Protein AF-A0A7K1JKG8-F1 (afdb_monomer)

Solvent-accessible surface area (backbone atoms only — not comparable to full-atom values): 9082 Å² total; per-residue (Å²): 140,89,84,84,89,81,90,85,88,83,84,88,86,89,83,88,84,87,82,88,85,89,82,92,80,92,77,91,78,80,95,70,93,70,78,79,80,73,82,77,74,74,73,79,73,76,78,67,80,67,81,74,88,79,91,55,45,31,33,43,35,40,41,43,79,96,52,75,26,40,40,45,80,43,61,46,4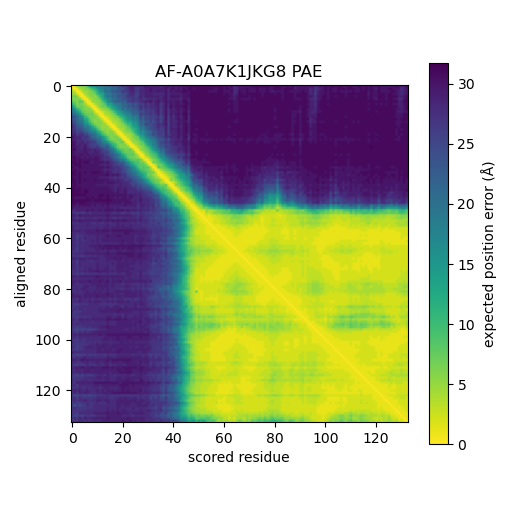9,35,71,90,78,59,41,57,29,79,82,54,65,70,78,77,64,83,81,58,88,46,20,20,39,36,34,20,49,39,86,68,34,73,85,65,60,52,85,39,84,57,24,77,82,76,87,44,58,78,47,76,50,62,80,43,106

Mean predicted aligned error: 16.42 Å

Sequence (133 aa):
MRQRIGLAAAGAVVTVLAAGCTTHHSATPGSASAAPPSPSTSAAVAAGPCTLPHFGNLLEWLHEPGKPDRAVRVSDVDAAKCEPTLNNWTANLAQGPGVCYMIGWDSENVGYPVKAVPAPKLTKAMDTIGDGC

Radius of gyration: 28.0 Å; Cα contacts (8 Å, |Δi|>4): 168; chains: 1; bounding box: 47×62×77 Å

Foldseek 3Di:
DDDDDDDDDDDDDDDDDDDDDDDDDDDDDDDDPDDPPDPPPPPPDDPPFQPDDWPAWKKKWKDDPPAAIAIDIGTLAPRVVSHGCVVCVPVDDDADALIKIFMDGCVQQDPQDRPDTNGDDGPDGPDMDHPND

Secondary structure (DSSP, 8-state):
---------------------------------PPPPP------PPPPPP-PPP--EEEEEEE-TTS--EEEEEESEETTTTEEGGGTTTTTPPP-TT-EEEEEEGGGSTT--TT-SSPPPPSS-SEEESS--

Structure (mmCIF, N/CA/C/O backbone):
data_AF-A0A7K1JKG8-F1
#
_entry.id   AF-A0A7K1JKG8-F1
#
loop_
_atom_site.group_PDB
_atom_site.id
_atom_site.type_symbol
_atom_site.label_atom_id
_atom_site.label_alt_id
_atom_site.label_comp_id
_atom_site.label_asym_id
_atom_site.label_entity_id
_atom_site.label_seq_id
_atom_site.pdbx_PDB_ins_code
_atom_site.Cartn_x
_atom_site.Cartn_y
_atom_site.Cartn_z
_atom_site.occupancy
_atom_site.B_iso_or_equiv
_atom_site.auth_seq_id
_atom_site.auth_comp_id
_atom_site.auth_asym_id
_atom_site.auth_atom_id
_atom_site.pdbx_PDB_model_num
ATOM 1 N N . MET A 1 1 ? -15.279 30.963 26.679 1.00 44.28 1 MET A N 1
ATOM 2 C CA . MET A 1 1 ? -14.570 32.071 26.001 1.00 44.28 1 MET A CA 1
ATOM 3 C C . MET A 1 1 ? -14.409 31.692 24.536 1.00 44.28 1 MET A C 1
ATOM 5 O O . MET A 1 1 ? -13.878 30.628 24.261 1.00 44.28 1 MET A O 1
ATOM 9 N N . ARG A 1 2 ? -14.978 32.483 23.617 1.00 44.81 2 ARG A N 1
ATOM 10 C CA . ARG A 1 2 ? -14.901 32.302 22.155 1.00 44.81 2 ARG A CA 1
ATOM 11 C C . ARG A 1 2 ? -13.793 33.209 21.612 1.00 44.81 2 ARG A C 1
ATOM 13 O O . ARG A 1 2 ? -13.839 34.407 21.875 1.00 44.81 2 ARG A O 1
ATOM 20 N N . GLN A 1 3 ? -12.861 32.673 20.829 1.00 49.59 3 GLN A N 1
ATOM 21 C CA . GLN A 1 3 ? -11.828 33.448 20.126 1.00 49.59 3 GLN A CA 1
ATOM 22 C C . GLN A 1 3 ? -11.598 32.761 18.768 1.00 49.59 3 GLN A C 1
ATOM 24 O O . GLN A 1 3 ? -11.180 31.614 18.733 1.00 49.59 3 GLN A O 1
ATOM 29 N N . ARG A 1 4 ? -12.304 33.206 17.721 1.00 54.31 4 ARG A N 1
ATOM 30 C CA . ARG A 1 4 ? -11.992 34.251 16.718 1.00 54.31 4 ARG A CA 1
ATOM 31 C C . ARG A 1 4 ? -11.219 33.697 15.510 1.00 54.31 4 ARG A C 1
ATOM 33 O O . ARG A 1 4 ? -10.058 33.332 15.598 1.00 54.31 4 ARG A O 1
ATOM 40 N N . ILE A 1 5 ? -11.958 33.681 14.401 1.00 51.28 5 ILE A N 1
ATOM 41 C CA . ILE A 1 5 ? -11.593 33.441 13.001 1.00 51.28 5 ILE A CA 1
ATOM 42 C C . ILE A 1 5 ? -10.680 34.569 12.495 1.00 51.28 5 ILE A C 1
ATOM 44 O O . ILE A 1 5 ? -10.856 35.715 12.909 1.00 51.28 5 ILE A O 1
ATOM 48 N N . GLY A 1 6 ? -9.804 34.271 11.532 1.00 40.62 6 GLY A N 1
ATOM 49 C CA . GLY A 1 6 ? -9.197 35.296 10.680 1.00 40.62 6 GLY A CA 1
ATOM 50 C C . GLY A 1 6 ? -8.234 34.738 9.633 1.00 40.62 6 GLY A C 1
ATOM 51 O O . GLY A 1 6 ? -7.047 34.622 9.904 1.00 40.62 6 GLY A O 1
ATOM 52 N N . LEU A 1 7 ? -8.761 34.414 8.446 1.00 48.06 7 LEU A N 1
ATOM 53 C CA . LEU A 1 7 ? -8.005 34.229 7.201 1.00 48.06 7 LEU A CA 1
ATOM 54 C C . LEU A 1 7 ? -7.217 35.501 6.844 1.00 48.06 7 LEU A C 1
ATOM 56 O O . LEU A 1 7 ? -7.759 36.600 6.956 1.00 48.06 7 LEU A O 1
ATOM 60 N N . ALA A 1 8 ? -6.038 35.338 6.244 1.00 47.06 8 ALA A N 1
ATOM 61 C CA . ALA A 1 8 ? -5.521 36.291 5.265 1.00 47.06 8 ALA A CA 1
ATOM 62 C C . ALA A 1 8 ? -4.652 35.558 4.232 1.00 47.06 8 ALA A C 1
ATOM 64 O O . ALA A 1 8 ? -3.573 35.062 4.542 1.00 47.06 8 ALA A O 1
ATOM 65 N N . ALA A 1 9 ? -5.167 35.481 3.006 1.00 45.34 9 ALA A N 1
ATOM 66 C CA . ALA A 1 9 ? -4.437 35.111 1.805 1.00 45.34 9 ALA A CA 1
ATOM 67 C C . ALA A 1 9 ? -3.943 36.390 1.108 1.00 45.34 9 ALA A C 1
ATOM 69 O O . ALA A 1 9 ? -4.684 37.367 1.015 1.00 45.34 9 ALA A O 1
ATOM 70 N N . ALA A 1 10 ? -2.723 36.360 0.583 1.00 47.12 10 ALA A N 1
ATOM 71 C CA . ALA A 1 10 ? -2.186 37.288 -0.413 1.00 47.12 10 ALA A CA 1
ATOM 72 C C . ALA A 1 10 ? -1.109 36.490 -1.174 1.00 47.12 10 ALA A C 1
ATOM 74 O O . ALA A 1 10 ? -0.326 35.792 -0.543 1.00 47.12 10 ALA A O 1
ATOM 75 N N . GLY A 1 11 ? -1.047 36.418 -2.500 1.00 35.91 11 GLY A N 1
ATOM 76 C CA . GLY A 1 11 ? -1.365 37.427 -3.505 1.00 35.91 11 GLY A CA 1
ATOM 77 C C . GLY A 1 11 ? -0.066 37.703 -4.275 1.00 35.91 11 GLY A C 1
ATOM 78 O O . GLY A 1 11 ? 0.866 38.259 -3.711 1.00 35.91 11 GLY A O 1
ATOM 79 N N . ALA A 1 12 ? -0.001 37.211 -5.514 1.00 45.78 12 ALA A N 1
ATOM 80 C CA . ALA A 1 12 ? 1.163 37.071 -6.400 1.00 45.78 12 ALA A CA 1
ATOM 81 C C . ALA A 1 12 ? 1.857 38.375 -6.832 1.00 45.78 12 ALA A C 1
ATOM 83 O O . ALA A 1 12 ? 1.180 39.391 -6.873 1.00 45.78 12 ALA A O 1
ATOM 84 N N . VAL A 1 13 ? 3.109 38.296 -7.331 1.00 50.53 13 VAL A N 1
ATOM 85 C CA . VAL A 1 13 ? 3.599 39.060 -8.510 1.00 50.53 13 VAL A CA 1
ATOM 86 C C . VAL A 1 13 ? 4.771 38.319 -9.189 1.00 50.53 13 VAL A C 1
ATOM 88 O O . VAL A 1 13 ? 5.771 38.008 -8.549 1.00 50.53 13 VAL A O 1
ATOM 91 N N . VAL A 1 14 ? 4.648 38.073 -10.498 1.00 45.00 14 VAL A N 1
ATOM 92 C CA . VAL A 1 14 ? 5.721 37.659 -11.423 1.00 45.00 14 VAL A CA 1
ATOM 93 C C . VAL A 1 14 ? 6.376 38.917 -11.995 1.0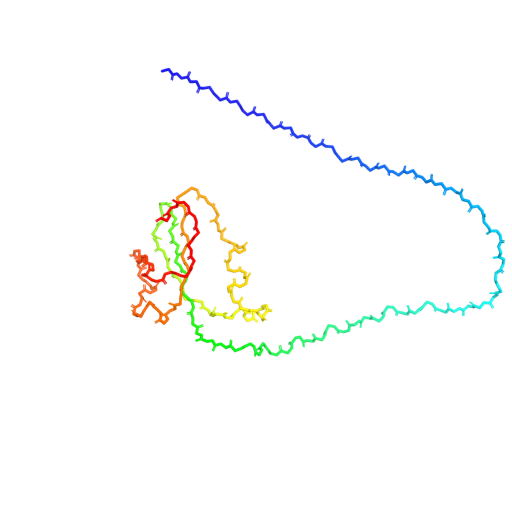0 45.00 14 VAL A C 1
ATOM 95 O O . VAL A 1 14 ? 5.675 39.775 -12.530 1.00 45.00 14 VAL A O 1
ATOM 98 N N . THR A 1 15 ? 7.703 39.017 -11.944 1.00 50.62 15 THR A N 1
ATOM 99 C CA . THR A 1 15 ? 8.474 40.074 -12.617 1.00 50.62 15 THR A CA 1
ATOM 100 C C . THR A 1 15 ? 9.428 39.463 -13.637 1.00 50.62 15 THR A C 1
ATOM 102 O O . THR A 1 15 ? 10.424 38.830 -13.298 1.00 50.62 15 THR A O 1
ATOM 105 N N . VAL A 1 16 ? 9.107 39.667 -14.916 1.00 52.16 16 VAL A N 1
ATOM 106 C CA . VAL A 1 16 ? 10.002 39.428 -16.052 1.00 52.16 16 VAL A CA 1
ATOM 107 C C . VAL A 1 16 ? 10.790 40.716 -16.278 1.00 52.16 16 VAL A C 1
ATOM 109 O O . VAL A 1 16 ? 10.201 41.754 -16.570 1.00 52.16 16 VAL A O 1
ATOM 112 N N . LEU A 1 17 ? 12.114 40.659 -16.139 1.00 53.97 17 LEU A N 1
ATOM 113 C CA . LEU A 1 17 ? 13.017 41.752 -16.498 1.00 53.97 17 LEU A CA 1
ATOM 114 C C . LEU A 1 17 ? 13.807 41.345 -17.739 1.00 53.97 17 LEU A C 1
ATOM 116 O O . LEU A 1 17 ? 14.743 40.554 -17.674 1.00 53.97 17 LEU A O 1
ATOM 120 N N . ALA A 1 18 ? 13.392 41.902 -18.874 1.00 47.59 18 ALA A N 1
ATOM 121 C CA . ALA A 1 18 ? 14.181 41.964 -20.090 1.00 47.59 18 ALA A CA 1
ATOM 122 C C . ALA A 1 18 ? 14.979 43.277 -20.083 1.00 47.59 18 ALA A C 1
ATOM 124 O O . ALA A 1 18 ? 14.396 44.356 -19.995 1.00 47.59 18 ALA A O 1
ATOM 125 N N . ALA A 1 19 ? 16.303 43.183 -20.193 1.00 49.34 19 ALA A N 1
ATOM 126 C CA . ALA A 1 19 ? 17.184 44.304 -20.505 1.00 49.34 19 ALA A CA 1
ATOM 127 C C . ALA A 1 19 ? 18.377 43.765 -21.307 1.00 49.34 19 ALA A C 1
ATOM 129 O O . ALA A 1 19 ? 19.093 42.877 -20.847 1.00 49.34 19 ALA A O 1
ATOM 130 N N . GLY A 1 20 ? 18.519 44.242 -22.544 1.00 41.94 20 GLY A N 1
ATOM 131 C CA . GLY A 1 20 ? 19.571 43.834 -23.474 1.00 41.94 20 GLY A CA 1
ATOM 132 C C . GLY A 1 20 ? 20.849 44.664 -23.364 1.00 41.94 20 GLY A C 1
ATOM 133 O O . GLY A 1 20 ? 20.882 45.640 -22.628 1.00 41.94 20 GLY A O 1
ATOM 134 N N . CYS A 1 21 ? 21.851 44.305 -24.176 1.00 47.47 21 CYS A N 1
ATOM 135 C CA . CYS A 1 21 ? 22.930 45.180 -24.648 1.00 47.47 21 CYS A CA 1
ATOM 136 C C . CYS A 1 21 ? 23.390 44.720 -26.045 1.00 47.47 21 CYS A C 1
ATOM 138 O O . CYS A 1 21 ? 23.690 43.549 -26.267 1.00 47.47 21 CYS A O 1
ATOM 140 N N . THR A 1 22 ? 23.430 45.669 -26.974 1.00 56.34 22 THR A N 1
ATOM 141 C CA . THR A 1 22 ? 23.953 45.606 -28.348 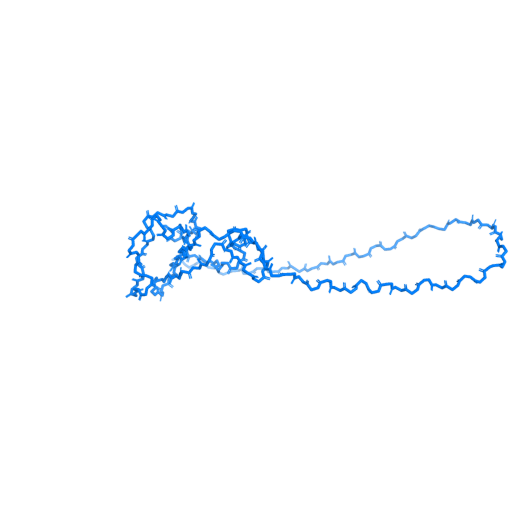1.00 56.34 22 THR A CA 1
ATOM 142 C C . THR A 1 22 ? 25.478 45.685 -28.395 1.00 56.34 22 THR A C 1
ATOM 144 O O . THR A 1 22 ? 26.026 46.585 -27.765 1.00 56.34 22 THR A O 1
ATOM 147 N N . THR A 1 23 ? 26.129 44.899 -29.266 1.00 49.06 23 THR A N 1
ATOM 148 C CA . THR A 1 23 ? 27.425 45.273 -29.873 1.00 49.06 23 THR A CA 1
ATOM 149 C C . THR A 1 23 ? 27.541 44.724 -31.300 1.00 49.06 23 THR A C 1
ATOM 151 O O . THR A 1 23 ? 27.330 43.539 -31.546 1.00 49.06 23 THR A O 1
ATOM 154 N N . HIS A 1 24 ? 27.877 45.618 -32.233 1.00 47.34 24 HIS A N 1
ATOM 155 C CA . HIS A 1 24 ? 28.112 45.395 -33.661 1.00 47.34 24 HIS A CA 1
ATOM 156 C C . HIS A 1 24 ? 29.348 44.531 -33.941 1.00 47.34 24 HIS A C 1
ATOM 158 O O . HIS A 1 24 ? 30.389 44.789 -33.351 1.00 47.34 24 HIS A O 1
ATOM 164 N N . HIS A 1 25 ? 29.272 43.631 -34.929 1.00 41.22 25 HIS A N 1
ATOM 165 C CA . HIS A 1 25 ? 30.418 43.232 -35.757 1.00 41.22 25 HIS A CA 1
ATOM 166 C C . HIS A 1 25 ? 29.954 42.950 -37.192 1.00 41.22 25 HIS A C 1
ATOM 168 O O . HIS A 1 25 ? 29.157 42.048 -37.443 1.00 41.22 25 HIS A O 1
ATOM 174 N N . SER A 1 26 ? 30.465 43.749 -38.129 1.00 51.06 26 SER A N 1
ATOM 175 C CA . SER A 1 26 ? 30.385 43.506 -39.566 1.00 51.06 26 SER A CA 1
ATOM 176 C C . SER A 1 26 ? 31.403 42.438 -39.956 1.00 51.06 26 SER A C 1
ATOM 178 O O . SER A 1 26 ? 32.599 42.646 -39.774 1.00 51.06 26 SER A O 1
ATOM 180 N N . ALA A 1 27 ? 30.944 41.336 -40.542 1.00 41.09 27 ALA A N 1
ATOM 181 C CA . ALA A 1 27 ? 31.756 40.481 -41.401 1.00 41.09 27 ALA A CA 1
ATOM 182 C C . ALA A 1 27 ? 30.827 39.673 -42.316 1.00 41.09 27 ALA A C 1
ATOM 184 O O . ALA A 1 27 ? 30.017 38.876 -41.852 1.00 41.09 27 ALA A O 1
ATOM 185 N N . THR A 1 28 ? 30.931 39.913 -43.619 1.00 52.66 28 THR A N 1
ATOM 186 C CA . THR A 1 28 ? 30.342 39.114 -44.700 1.00 52.66 28 THR A CA 1
ATOM 187 C C . THR A 1 28 ? 30.856 37.673 -44.668 1.00 52.66 28 THR A C 1
ATOM 189 O O . THR A 1 28 ? 32.073 37.480 -44.643 1.00 52.66 28 THR A O 1
ATOM 192 N N . PRO A 1 29 ? 29.974 36.673 -44.823 1.00 45.03 29 PRO A N 1
ATOM 193 C CA . PRO A 1 29 ? 30.350 35.403 -45.431 1.00 45.03 29 PRO A CA 1
ATOM 194 C C . PRO A 1 29 ? 29.544 35.152 -46.710 1.00 45.03 29 PRO A C 1
ATOM 196 O O . PRO A 1 29 ? 28.382 35.536 -46.838 1.00 45.03 29 PRO A O 1
ATOM 199 N N . GLY A 1 30 ? 30.212 34.530 -47.678 1.00 44.38 30 GLY A N 1
ATOM 200 C CA . GLY A 1 30 ? 29.694 34.249 -49.007 1.00 44.38 30 GLY A CA 1
ATOM 201 C C . GLY A 1 30 ? 28.437 33.381 -49.036 1.00 44.38 30 GLY A C 1
ATOM 202 O O . GLY A 1 30 ? 28.086 32.676 -48.092 1.00 44.38 30 GLY A O 1
ATOM 203 N N . SER A 1 31 ? 27.781 33.439 -50.192 1.00 51.28 31 SER A N 1
ATOM 204 C CA . SER A 1 31 ? 26.682 32.559 -50.570 1.00 51.28 31 SER A CA 1
ATOM 205 C C . SER A 1 31 ? 27.073 31.087 -50.426 1.00 51.28 31 SER A C 1
ATOM 207 O O . SER A 1 31 ? 27.904 30.582 -51.174 1.00 51.28 31 SER A O 1
ATOM 209 N N . ALA A 1 32 ? 26.400 30.392 -49.516 1.00 52.88 32 ALA A N 1
ATOM 210 C CA . ALA A 1 32 ? 26.148 28.963 -49.609 1.00 52.88 32 ALA A CA 1
ATOM 211 C C . ALA A 1 32 ? 24.738 28.722 -49.057 1.00 52.88 32 ALA A C 1
ATOM 213 O O . ALA A 1 32 ? 24.503 28.798 -47.854 1.00 52.88 32 ALA A O 1
ATOM 214 N N . SER A 1 33 ? 23.776 28.502 -49.955 1.00 50.06 33 SER A N 1
ATOM 215 C CA . SER A 1 33 ? 22.420 28.093 -49.589 1.00 50.06 33 SER A CA 1
ATOM 216 C C . SER A 1 33 ? 22.481 26.636 -49.129 1.00 50.06 33 SER A C 1
ATOM 218 O O . SER A 1 33 ? 22.447 25.714 -49.939 1.00 50.06 33 SER A O 1
ATOM 220 N N . ALA A 1 34 ? 22.669 26.429 -47.827 1.00 53.69 34 ALA A N 1
ATOM 221 C CA . ALA A 1 34 ? 22.482 25.134 -47.192 1.00 53.69 34 ALA A CA 1
ATOM 222 C C . ALA A 1 34 ? 21.038 25.068 -46.685 1.00 53.69 34 ALA A C 1
ATOM 224 O O . ALA A 1 34 ? 20.620 25.888 -45.866 1.00 53.69 34 ALA A O 1
ATOM 225 N N . ALA A 1 35 ? 20.264 24.118 -47.210 1.00 59.88 35 ALA A N 1
ATOM 226 C CA . ALA A 1 35 ? 18.928 23.817 -46.712 1.00 59.88 35 ALA A CA 1
ATOM 227 C C . ALA A 1 35 ? 18.989 23.474 -45.208 1.00 59.88 35 ALA A C 1
ATOM 229 O O . ALA A 1 35 ? 19.944 22.817 -44.780 1.00 59.88 35 ALA A O 1
ATOM 230 N N . PRO A 1 36 ? 18.001 23.889 -44.393 1.00 58.38 36 PRO A N 1
ATOM 231 C CA . PRO A 1 36 ? 17.959 23.492 -42.994 1.00 58.38 36 PRO A CA 1
ATOM 232 C C . PRO A 1 36 ? 17.839 21.961 -42.906 1.00 58.38 36 PRO A C 1
ATOM 234 O O . PRO A 1 36 ? 17.031 21.379 -43.638 1.00 58.38 36 PRO A O 1
ATOM 237 N N . PRO A 1 37 ? 18.612 21.286 -42.037 1.00 52.25 37 PRO A N 1
ATOM 238 C CA . PRO A 1 37 ? 18.398 19.871 -41.784 1.00 52.25 37 PRO A CA 1
ATOM 239 C C . PRO A 1 37 ? 16.984 19.701 -41.229 1.00 52.25 37 PRO A C 1
ATOM 241 O O . PRO A 1 37 ? 16.598 20.358 -40.259 1.00 52.25 37 PRO A O 1
ATOM 244 N N . SER A 1 38 ? 16.189 18.848 -41.874 1.00 57.41 38 SER A N 1
ATOM 245 C CA . SER A 1 38 ? 14.894 18.438 -41.340 1.00 57.41 38 SER A CA 1
ATOM 246 C C . SER A 1 38 ? 15.092 17.912 -39.914 1.00 57.41 38 SER A C 1
ATOM 248 O O . SER A 1 38 ? 16.059 17.181 -39.683 1.00 57.41 38 SER A O 1
ATOM 250 N N . PRO A 1 39 ? 14.219 18.255 -38.949 1.00 53.00 39 PRO A N 1
ATOM 251 C CA . PRO A 1 39 ? 14.275 17.631 -37.641 1.00 53.00 39 PRO A CA 1
ATOM 252 C C . PRO A 1 39 ? 14.042 16.138 -37.849 1.00 53.00 39 PRO A C 1
ATOM 254 O O . PRO A 1 39 ? 12.942 15.716 -38.211 1.00 53.00 39 PRO A O 1
ATOM 257 N N . SER A 1 40 ? 15.098 15.347 -37.664 1.00 56.91 40 SER A N 1
ATOM 258 C CA . SER A 1 40 ? 14.986 13.904 -37.532 1.00 56.91 40 SER A CA 1
ATOM 259 C C . SER A 1 40 ? 14.034 13.656 -36.376 1.00 56.91 40 SER A C 1
ATOM 261 O O . SER A 1 40 ? 14.384 13.825 -35.208 1.00 56.91 40 SER A O 1
ATOM 263 N N . THR A 1 41 ? 12.795 13.315 -36.705 1.00 55.06 41 THR A N 1
ATOM 264 C CA . THR A 1 41 ? 11.871 12.716 -35.759 1.00 55.06 41 THR A CA 1
ATOM 265 C C . THR A 1 41 ? 12.513 11.385 -35.411 1.00 55.06 41 THR A C 1
ATOM 267 O O . THR A 1 41 ? 12.421 10.429 -36.177 1.00 55.06 41 THR A O 1
ATOM 270 N N . SER A 1 42 ? 13.256 11.346 -34.298 1.00 54.62 42 SER A N 1
ATOM 271 C CA . SER A 1 42 ? 13.606 10.083 -33.659 1.00 54.62 42 SER A CA 1
ATOM 272 C C . SER A 1 42 ? 12.291 9.350 -33.485 1.00 54.62 42 SER A C 1
ATOM 274 O O . SER A 1 42 ? 11.460 9.750 -32.668 1.00 54.62 42 SER A O 1
ATOM 276 N N . ALA A 1 43 ? 12.072 8.333 -34.317 1.00 57.22 43 ALA A N 1
ATOM 277 C CA . ALA A 1 43 ? 10.995 7.395 -34.108 1.00 57.22 43 ALA A CA 1
ATOM 278 C C . ALA A 1 43 ? 11.142 6.924 -32.662 1.00 57.22 43 ALA A C 1
ATOM 280 O O . ALA A 1 43 ? 12.206 6.424 -32.285 1.00 57.22 43 ALA A O 1
ATOM 281 N N . ALA A 1 44 ? 10.125 7.178 -31.838 1.00 59.12 44 ALA A N 1
ATOM 282 C CA . ALA A 1 44 ? 10.089 6.645 -30.492 1.00 59.12 44 ALA A CA 1
ATOM 283 C C . ALA A 1 44 ? 10.224 5.129 -30.637 1.00 59.12 44 ALA A C 1
ATOM 285 O O . ALA A 1 44 ? 9.333 4.471 -31.176 1.00 59.12 44 ALA A O 1
ATOM 286 N N . VAL A 1 45 ? 11.388 4.598 -30.259 1.00 54.91 45 VAL A N 1
ATOM 287 C CA . VAL A 1 45 ? 11.613 3.160 -30.206 1.00 54.91 45 VAL A CA 1
ATOM 288 C C . VAL A 1 45 ? 10.526 2.633 -29.287 1.00 54.91 45 VAL A C 1
ATOM 290 O O . VAL A 1 45 ? 10.447 3.056 -28.133 1.00 54.91 45 VAL A O 1
ATOM 293 N N . ALA A 1 46 ? 9.643 1.787 -29.819 1.00 57.03 46 ALA A N 1
ATOM 294 C CA . ALA A 1 46 ? 8.657 1.105 -29.002 1.00 57.03 46 ALA A CA 1
ATOM 295 C C . ALA A 1 46 ? 9.425 0.437 -27.860 1.00 57.03 46 ALA A C 1
ATOM 297 O O . ALA A 1 46 ? 10.319 -0.373 -28.120 1.00 57.03 46 ALA A O 1
ATOM 298 N N . ALA A 1 47 ? 9.145 0.843 -26.620 1.00 59.41 47 ALA A N 1
ATOM 299 C CA . ALA A 1 47 ? 9.755 0.215 -25.464 1.00 59.41 47 ALA A CA 1
ATOM 300 C C . ALA A 1 47 ? 9.466 -1.286 -25.580 1.00 59.41 47 ALA A C 1
ATOM 302 O O . ALA A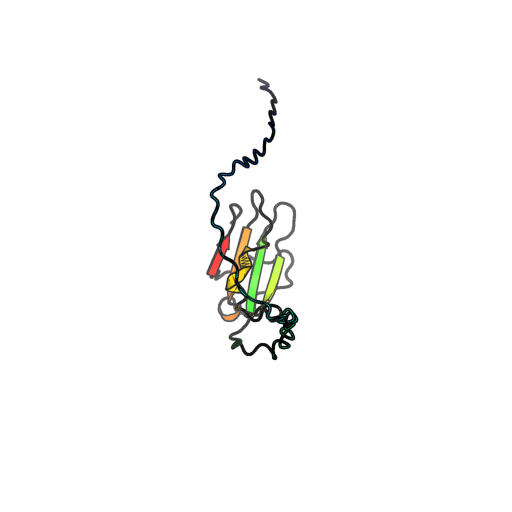 1 47 ? 8.309 -1.691 -25.714 1.00 59.41 47 ALA A O 1
ATOM 303 N N . GLY A 1 48 ? 10.525 -2.097 -25.643 1.00 68.25 48 GLY A N 1
ATOM 304 C CA . GLY A 1 48 ? 10.388 -3.549 -25.637 1.00 68.25 48 GLY A CA 1
ATOM 305 C C . GLY A 1 48 ? 9.621 -4.020 -24.393 1.00 68.25 48 GLY A C 1
ATOM 306 O O . GLY A 1 48 ? 9.361 -3.226 -23.486 1.00 68.25 48 GLY A O 1
ATOM 307 N N . PRO A 1 49 ? 9.247 -5.308 -24.319 1.00 81.19 49 PRO A N 1
ATOM 308 C CA . PRO A 1 49 ? 8.589 -5.836 -23.127 1.00 81.19 49 PRO A CA 1
ATOM 309 C C . PRO A 1 49 ? 9.444 -5.551 -21.885 1.00 81.19 49 PRO A C 1
ATOM 311 O O . PRO A 1 49 ? 10.667 -5.678 -21.939 1.00 81.19 49 PRO A O 1
ATOM 314 N N . CYS A 1 50 ? 8.813 -5.163 -20.774 1.00 86.81 50 CYS A N 1
ATOM 315 C CA . CYS A 1 50 ? 9.544 -4.905 -19.540 1.00 86.81 50 CYS A CA 1
ATOM 316 C C . CYS A 1 50 ? 10.259 -6.177 -19.067 1.00 86.81 50 CYS A C 1
ATOM 318 O O . CYS A 1 50 ? 9.612 -7.191 -18.810 1.00 86.81 50 CYS A O 1
ATOM 320 N N . THR A 1 51 ? 11.588 -6.128 -18.959 1.00 90.88 51 THR A N 1
ATOM 321 C CA . THR A 1 51 ? 12.425 -7.291 -18.619 1.00 90.88 51 THR A CA 1
ATOM 322 C C . THR A 1 51 ? 12.964 -7.252 -17.192 1.00 90.88 51 THR A C 1
ATOM 324 O O . THR A 1 51 ? 13.947 -7.931 -16.892 1.00 90.88 51 THR A O 1
ATOM 327 N N . LEU A 1 52 ? 12.381 -6.430 -16.316 1.00 93.38 52 LEU A N 1
ATOM 328 C CA . LEU A 1 52 ? 12.796 -6.403 -14.919 1.00 93.38 52 LEU A CA 1
ATOM 329 C C . LEU A 1 52 ? 12.493 -7.747 -14.241 1.00 93.38 52 LEU A C 1
ATOM 331 O O . LEU A 1 52 ? 11.423 -8.319 -14.468 1.00 93.38 52 LEU A O 1
ATOM 335 N N . PRO A 1 53 ? 13.414 -8.258 -13.407 1.00 94.00 53 PRO A N 1
ATOM 336 C CA . PRO A 1 53 ? 13.143 -9.444 -12.613 1.00 94.00 53 PRO A CA 1
ATOM 337 C C . PRO A 1 53 ? 12.000 -9.164 -11.630 1.00 94.00 53 PRO A C 1
ATOM 339 O O . PRO A 1 53 ? 11.987 -8.132 -10.963 1.00 94.00 53 PRO A O 1
ATOM 342 N N . HIS A 1 54 ? 11.059 -10.103 -11.550 1.00 94.44 54 HIS A N 1
ATOM 343 C CA . HIS A 1 54 ? 9.952 -10.098 -10.597 1.00 94.44 54 HIS A CA 1
ATOM 344 C C . HIS A 1 54 ? 10.300 -11.025 -9.432 1.00 94.44 54 HIS A C 1
ATOM 346 O O . HIS A 1 54 ? 10.530 -12.219 -9.644 1.00 94.44 54 HIS A O 1
ATOM 352 N N . PHE A 1 55 ? 10.344 -10.492 -8.213 1.00 94.94 55 PHE A N 1
ATOM 353 C CA . PHE A 1 55 ? 10.684 -11.252 -7.007 1.00 94.94 55 PHE A CA 1
ATOM 354 C C . PHE A 1 55 ? 9.453 -11.609 -6.174 1.00 94.94 55 PHE A C 1
ATOM 356 O O . PHE A 1 55 ? 9.510 -12.527 -5.354 1.00 94.94 55 PHE A O 1
ATOM 363 N N . GLY A 1 56 ? 8.325 -10.937 -6.406 1.00 96.44 56 GLY A N 1
ATOM 364 C CA . GLY A 1 56 ? 7.054 -11.286 -5.793 1.00 96.44 56 GLY A CA 1
ATOM 365 C C . GLY A 1 56 ? 6.096 -10.110 -5.695 1.00 96.44 56 GLY A C 1
ATOM 366 O O . GLY A 1 56 ? 6.148 -9.158 -6.465 1.00 96.44 56 GLY A O 1
ATOM 367 N N . ASN A 1 57 ? 5.187 -10.193 -4.729 1.00 98.06 57 ASN A N 1
ATOM 368 C CA . ASN A 1 57 ? 4.186 -9.158 -4.511 1.00 98.06 57 ASN A CA 1
ATOM 369 C C . ASN A 1 57 ? 4.452 -8.392 -3.217 1.00 98.06 57 ASN A C 1
ATOM 371 O O . ASN A 1 57 ? 4.993 -8.933 -2.248 1.00 98.06 57 ASN A O 1
ATOM 375 N N . LEU A 1 58 ? 3.985 -7.153 -3.205 1.00 98.38 58 LEU A N 1
ATOM 376 C CA . LEU A 1 58 ? 3.890 -6.297 -2.039 1.00 98.38 58 LEU A CA 1
ATOM 377 C C . LEU A 1 58 ? 2.430 -6.246 -1.577 1.00 98.38 58 LEU A C 1
ATOM 379 O O . LEU A 1 58 ? 1.492 -6.416 -2.362 1.00 98.38 58 LEU A O 1
ATOM 383 N N . LEU A 1 59 ? 2.249 -5.994 -0.291 1.00 98.50 59 LEU A N 1
ATOM 384 C CA . LEU A 1 59 ? 0.981 -5.644 0.321 1.00 98.50 59 LEU A CA 1
ATOM 385 C C . LEU A 1 59 ? 1.004 -4.157 0.630 1.00 98.50 59 LEU A C 1
ATOM 387 O O . LEU A 1 59 ? 1.862 -3.706 1.383 1.00 98.50 59 LEU A O 1
ATOM 391 N N . GLU A 1 60 ? 0.047 -3.423 0.083 1.00 97.69 60 GLU A N 1
ATOM 392 C CA . GLU A 1 60 ? -0.230 -2.045 0.471 1.00 97.69 60 GLU A CA 1
ATOM 393 C C . GLU A 1 60 ? -1.446 -2.054 1.388 1.00 97.69 60 GLU A C 1
ATOM 395 O O . GLU A 1 60 ? -2.508 -2.546 1.006 1.00 97.69 60 GLU A O 1
ATOM 400 N N . TRP A 1 61 ? -1.302 -1.524 2.595 1.00 98.38 61 TRP A N 1
ATOM 401 C CA . TRP A 1 61 ? -2.380 -1.372 3.564 1.00 98.38 61 TRP A CA 1
ATOM 402 C C . TRP A 1 61 ? -2.617 0.103 3.859 1.00 98.38 61 TRP A C 1
ATOM 404 O O . TRP A 1 61 ? -1.675 0.896 3.899 1.00 98.38 61 TRP A O 1
ATOM 414 N N . LEU A 1 62 ? -3.878 0.462 4.076 1.00 97.88 62 LEU A N 1
ATOM 415 C CA . LEU A 1 62 ? -4.301 1.834 4.295 1.00 97.88 62 LEU A CA 1
ATOM 416 C C . LEU A 1 62 ? -5.383 1.936 5.367 1.00 97.88 62 LEU A C 1
ATOM 418 O O . LEU A 1 62 ? -6.451 1.327 5.246 1.00 97.88 62 LEU A O 1
ATOM 422 N N . HIS A 1 63 ? -5.121 2.810 6.334 1.00 97.88 63 HIS A N 1
ATOM 423 C CA . HIS A 1 63 ? -6.085 3.365 7.272 1.00 97.88 63 HIS A CA 1
ATOM 424 C C . HIS A 1 63 ? -6.448 4.806 6.915 1.00 97.88 63 HIS A C 1
ATOM 426 O O . HIS A 1 63 ? -5.585 5.677 6.802 1.00 97.88 63 HIS A O 1
ATOM 432 N N . GLU A 1 64 ? -7.745 5.063 6.783 1.00 96.69 64 GLU A N 1
ATOM 433 C CA . GLU A 1 64 ? -8.306 6.403 6.630 1.00 96.69 64 GLU A CA 1
ATOM 43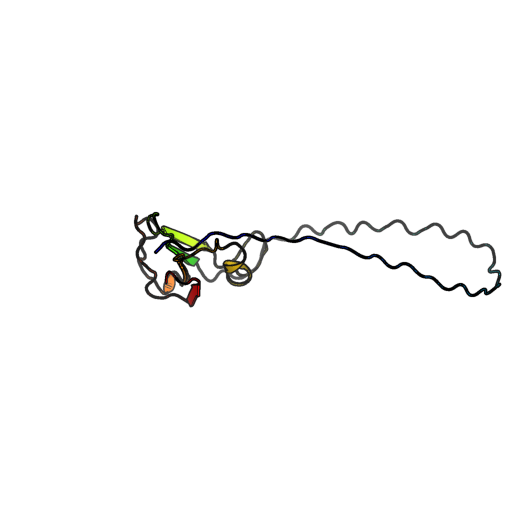4 C C . GLU A 1 64 ? -9.395 6.613 7.692 1.00 96.69 64 GLU A C 1
ATOM 436 O O . GLU A 1 64 ? -10.324 5.800 7.766 1.00 96.69 64 GLU A O 1
ATOM 441 N N . PRO A 1 65 ? -9.362 7.710 8.470 1.00 96.50 65 PRO A N 1
ATOM 442 C CA . PRO A 1 65 ? -10.381 7.967 9.478 1.00 96.50 65 PRO A CA 1
ATOM 443 C C . PRO A 1 65 ? -11.800 7.955 8.896 1.00 96.50 65 PRO A C 1
ATOM 445 O O . PRO A 1 65 ? -12.096 8.607 7.894 1.00 96.50 65 PRO A O 1
ATOM 448 N N . GLY A 1 66 ? -12.697 7.207 9.542 1.00 95.94 66 GLY A N 1
ATOM 449 C CA . GLY A 1 66 ? -14.096 7.074 9.122 1.00 95.94 66 GLY A CA 1
ATOM 450 C C . GLY A 1 66 ? -14.342 6.090 7.971 1.00 95.94 66 GLY A C 1
ATOM 451 O O . GLY A 1 66 ? -15.489 5.949 7.546 1.00 95.94 66 GLY A O 1
ATOM 452 N N . LYS A 1 67 ? -13.313 5.387 7.483 1.00 96.81 67 LYS A N 1
ATOM 453 C CA . LYS A 1 67 ? -13.431 4.302 6.499 1.00 96.81 67 LYS A CA 1
ATOM 454 C C . LYS A 1 67 ? -12.886 2.994 7.086 1.00 96.81 67 LYS A C 1
ATOM 456 O O . LYS A 1 67 ? -12.020 3.041 7.955 1.00 96.81 67 LYS A O 1
ATOM 461 N N . PRO A 1 68 ? -13.375 1.823 6.641 1.00 97.81 68 PRO A N 1
ATOM 462 C CA . PRO A 1 68 ? -12.745 0.564 7.007 1.00 97.81 68 PRO A CA 1
ATOM 463 C C . PRO A 1 68 ? -11.348 0.480 6.389 1.00 97.81 68 PRO A C 1
ATOM 465 O O . PRO A 1 68 ? -11.156 0.837 5.222 1.00 97.81 68 PRO A O 1
ATOM 468 N N . ASP A 1 69 ? -10.401 -0.036 7.165 1.00 98.19 69 ASP A N 1
ATOM 469 C CA . ASP A 1 69 ? -9.049 -0.299 6.687 1.00 98.19 69 ASP A CA 1
ATOM 470 C C . ASP A 1 69 ? -9.089 -1.259 5.502 1.00 98.19 69 ASP A C 1
ATOM 472 O O . ASP A 1 69 ? -9.915 -2.179 5.445 1.00 98.19 69 ASP A O 1
ATOM 476 N N . ARG A 1 70 ? -8.186 -1.050 4.549 1.00 97.94 70 ARG A N 1
ATOM 477 C CA . ARG A 1 70 ? -8.112 -1.860 3.333 1.00 97.94 70 ARG A CA 1
ATOM 478 C C . ARG A 1 70 ? -6.687 -2.264 3.035 1.00 97.94 70 ARG A C 1
ATOM 480 O O . ARG A 1 70 ? -5.750 -1.569 3.411 1.00 97.94 70 ARG A O 1
ATOM 487 N N . ALA A 1 71 ? -6.554 -3.346 2.285 1.00 98.06 71 ALA A N 1
ATOM 488 C CA . ALA A 1 71 ? -5.290 -3.741 1.708 1.00 98.06 71 ALA A CA 1
ATOM 489 C C . ALA A 1 71 ? -5.459 -4.180 0.259 1.00 98.06 71 ALA A C 1
ATOM 491 O O . ALA A 1 71 ? -6.520 -4.657 -0.147 1.00 98.06 71 ALA A O 1
ATOM 492 N N . VAL A 1 72 ? -4.388 -4.043 -0.509 1.00 97.44 72 VAL A N 1
ATOM 493 C CA . VAL A 1 72 ? -4.275 -4.565 -1.866 1.00 97.44 72 VAL A CA 1
ATOM 494 C C . VAL A 1 72 ? -2.941 -5.276 -2.030 1.00 97.44 72 VAL A C 1
ATOM 496 O O . VAL A 1 72 ? -1.962 -4.977 -1.349 1.00 97.44 72 VAL A O 1
ATOM 499 N N . ARG A 1 73 ? -2.922 -6.249 -2.937 1.00 97.69 73 ARG A N 1
ATOM 500 C CA . ARG A 1 73 ? -1.701 -6.921 -3.371 1.00 97.69 73 ARG A CA 1
ATOM 501 C C . ARG A 1 73 ? -1.269 -6.295 -4.689 1.00 97.69 73 ARG A C 1
ATOM 503 O O . ARG A 1 73 ? -2.075 -6.249 -5.619 1.00 97.69 73 ARG A O 1
ATOM 510 N N . VAL A 1 74 ? -0.024 -5.851 -4.765 1.00 96.50 74 VAL A N 1
ATOM 511 C CA . VAL A 1 74 ? 0.566 -5.241 -5.961 1.00 96.50 74 VAL A CA 1
ATOM 512 C C . VAL A 1 74 ? 1.840 -5.982 -6.354 1.00 96.50 74 VAL A C 1
ATOM 514 O O . VAL A 1 74 ? 2.481 -6.612 -5.516 1.00 96.50 74 VAL A O 1
ATOM 517 N N . SER A 1 75 ? 2.207 -5.919 -7.632 1.00 96.44 75 SER A N 1
ATOM 518 C CA . SER A 1 75 ? 3.498 -6.432 -8.104 1.00 96.44 75 SER A CA 1
ATOM 519 C C . SER A 1 75 ? 4.641 -5.585 -7.535 1.00 96.44 75 SER A C 1
ATOM 521 O O . SER A 1 75 ? 4.475 -4.381 -7.337 1.00 96.44 75 SER A O 1
ATOM 523 N N . ASP A 1 76 ? 5.813 -6.179 -7.319 1.00 97.06 76 ASP A N 1
ATOM 524 C CA . ASP A 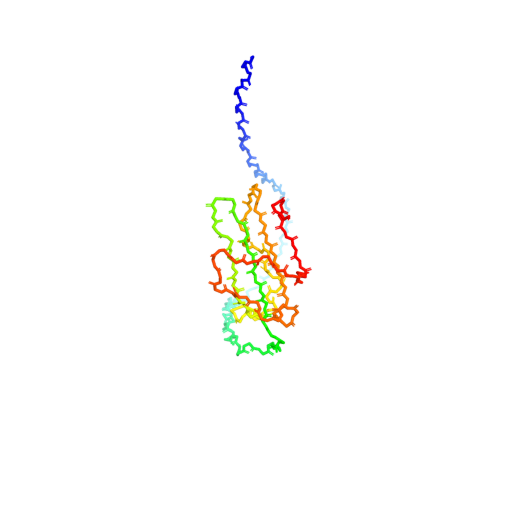1 76 ? 7.051 -5.443 -7.027 1.00 97.06 76 ASP A CA 1
ATOM 525 C C . ASP A 1 76 ? 7.628 -4.698 -8.246 1.00 97.06 76 ASP A C 1
ATOM 527 O O . ASP A 1 76 ? 8.559 -3.905 -8.099 1.00 97.06 76 ASP A O 1
ATOM 531 N N . VAL A 1 77 ? 7.047 -4.907 -9.431 1.00 96.81 77 VAL A N 1
ATOM 532 C CA . VAL A 1 77 ? 7.366 -4.211 -10.682 1.00 96.81 77 VAL A CA 1
ATOM 533 C C . VAL A 1 77 ? 6.151 -3.422 -11.179 1.00 96.81 77 VAL A C 1
ATOM 535 O O . VAL A 1 77 ? 5.095 -4.002 -11.458 1.00 96.81 77 VAL A O 1
ATOM 538 N N . ASP A 1 78 ? 6.333 -2.116 -11.388 1.00 93.12 78 ASP A N 1
ATOM 539 C CA . ASP A 1 78 ? 5.426 -1.263 -12.158 1.00 93.12 78 ASP A CA 1
ATOM 540 C C . ASP A 1 78 ? 5.674 -1.538 -13.646 1.00 93.12 78 ASP A C 1
ATOM 542 O O . ASP A 1 78 ? 6.570 -0.972 -14.275 1.00 93.12 78 ASP A O 1
ATOM 546 N N . ALA A 1 79 ? 4.883 -2.445 -14.219 1.00 90.75 79 ALA A N 1
ATOM 547 C CA . ALA A 1 79 ? 5.024 -2.855 -15.613 1.00 90.75 79 ALA A CA 1
ATOM 548 C C . ALA A 1 79 ? 4.758 -1.716 -16.615 1.00 90.75 79 ALA A C 1
ATOM 550 O O . ALA A 1 79 ? 5.239 -1.785 -17.744 1.00 90.75 79 ALA A O 1
ATOM 551 N N . ALA A 1 80 ? 4.011 -0.676 -16.223 1.00 90.19 80 ALA A N 1
ATOM 552 C CA . ALA A 1 80 ? 3.709 0.453 -17.098 1.00 90.19 80 ALA A CA 1
ATOM 553 C C . ALA A 1 80 ? 4.912 1.393 -17.246 1.00 90.19 80 ALA A C 1
ATOM 555 O O . ALA A 1 80 ? 5.132 1.940 -18.325 1.00 90.19 80 ALA A O 1
ATOM 556 N N . LYS A 1 81 ? 5.699 1.561 -16.178 1.00 90.44 81 LYS A N 1
ATOM 557 C CA . LYS A 1 81 ? 6.940 2.356 -16.192 1.00 90.44 81 LYS A CA 1
ATOM 558 C C . LYS A 1 81 ? 8.198 1.520 -16.415 1.00 90.44 81 LYS A C 1
ATOM 560 O O . LYS A 1 81 ? 9.250 2.073 -16.702 1.00 90.44 81 LYS A O 1
ATOM 565 N N . CYS A 1 82 ? 8.077 0.201 -16.310 1.00 93.06 82 CYS A N 1
ATOM 566 C CA . CYS A 1 82 ? 9.188 -0.735 -16.236 1.00 93.06 82 CYS A CA 1
ATOM 567 C C . CYS A 1 82 ? 10.224 -0.345 -15.173 1.00 93.06 82 CYS A C 1
ATOM 569 O O . CYS A 1 82 ? 11.419 -0.231 -15.440 1.00 93.06 82 CYS A O 1
ATOM 571 N N . GLU A 1 83 ? 9.740 -0.152 -13.947 1.00 94.81 83 GLU A N 1
ATOM 572 C CA . GLU A 1 83 ? 10.544 0.195 -12.774 1.00 94.81 83 GLU A CA 1
ATOM 573 C C . GLU A 1 83 ? 10.096 -0.636 -11.561 1.00 94.81 83 GLU A C 1
ATOM 575 O O . GLU A 1 83 ? 8.954 -1.102 -11.529 1.00 94.81 83 GLU A O 1
ATOM 580 N N . PRO A 1 84 ? 10.942 -0.819 -10.532 1.00 95.81 84 PRO A N 1
ATOM 581 C CA . PRO A 1 84 ? 10.487 -1.332 -9.244 1.00 95.81 84 PRO A CA 1
ATOM 582 C C . PRO A 1 84 ? 9.353 -0.471 -8.671 1.00 95.81 84 PRO A C 1
ATOM 584 O O . PRO A 1 84 ? 9.482 0.752 -8.598 1.00 95.81 84 PRO A O 1
ATOM 587 N N . THR A 1 85 ? 8.268 -1.092 -8.202 1.00 95.56 85 THR A N 1
ATOM 588 C CA . THR A 1 85 ? 7.101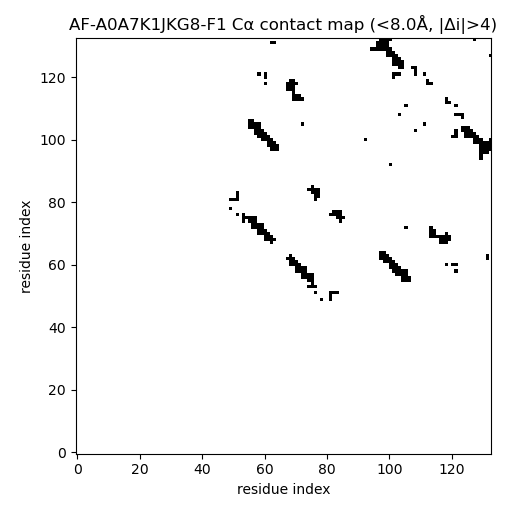 -0.394 -7.626 1.00 95.56 85 THR A CA 1
ATOM 589 C C . THR A 1 85 ? 7.510 0.540 -6.485 1.00 95.56 85 THR A C 1
ATOM 591 O O . THR A 1 85 ? 7.036 1.674 -6.396 1.00 95.56 85 THR A O 1
ATOM 594 N N . LEU A 1 86 ? 8.469 0.108 -5.659 1.00 95.94 86 LEU A N 1
ATOM 595 C CA . LEU A 1 86 ? 8.987 0.884 -4.530 1.00 95.94 86 LEU A CA 1
ATOM 596 C C . LEU A 1 86 ? 9.689 2.191 -4.934 1.00 95.94 86 LEU A C 1
ATOM 598 O O . LEU A 1 86 ? 9.805 3.078 -4.095 1.00 95.94 86 LEU A O 1
ATOM 602 N N . ASN A 1 87 ? 10.104 2.378 -6.191 1.00 95.56 87 ASN A N 1
ATOM 603 C CA . ASN A 1 87 ? 10.688 3.655 -6.618 1.00 95.56 87 ASN A CA 1
ATOM 604 C C . ASN A 1 87 ? 9.672 4.804 -6.575 1.00 95.56 87 ASN A C 1
ATOM 606 O O . ASN A 1 87 ? 10.055 5.953 -6.378 1.00 95.56 87 ASN A O 1
ATOM 610 N N . ASN A 1 88 ? 8.384 4.503 -6.764 1.00 91.06 88 ASN A N 1
ATOM 611 C CA . ASN A 1 88 ? 7.327 5.505 -6.906 1.00 91.06 88 ASN A CA 1
ATOM 612 C C . ASN A 1 88 ? 6.114 5.244 -5.996 1.00 91.06 88 ASN A C 1
ATOM 614 O O . ASN A 1 88 ? 5.076 5.884 -6.174 1.00 91.06 88 ASN A O 1
ATOM 618 N N . TRP A 1 89 ? 6.215 4.326 -5.029 1.00 93.44 89 TRP A N 1
ATOM 619 C CA . TRP A 1 89 ? 5.061 3.886 -4.233 1.00 93.44 89 TRP A CA 1
ATOM 620 C C . TRP A 1 89 ? 4.440 5.016 -3.390 1.00 93.44 89 TRP A C 1
ATOM 622 O O . TRP A 1 89 ? 3.237 5.026 -3.147 1.00 93.44 89 TRP A O 1
ATOM 632 N N . THR A 1 90 ? 5.231 6.027 -3.015 1.00 94.50 90 THR A N 1
ATOM 633 C CA . THR A 1 90 ? 4.765 7.182 -2.229 1.00 94.50 90 THR A CA 1
ATOM 634 C C . THR A 1 90 ? 4.158 8.309 -3.065 1.00 94.50 90 THR A C 1
ATOM 636 O O . THR A 1 90 ? 3.523 9.208 -2.514 1.00 94.50 90 THR A O 1
ATOM 639 N N . ALA A 1 91 ? 4.327 8.285 -4.392 1.00 91.06 91 ALA A N 1
ATOM 640 C CA . ALA A 1 91 ? 4.104 9.451 -5.248 1.00 91.06 91 ALA A CA 1
ATOM 641 C C . ALA A 1 91 ? 2.645 9.942 -5.284 1.00 91.06 91 ALA A C 1
ATOM 643 O O . ALA A 1 91 ? 2.404 11.116 -5.552 1.00 91.06 91 ALA A O 1
ATOM 644 N N . ASN A 1 92 ? 1.676 9.059 -5.015 1.00 87.81 92 ASN A N 1
ATOM 645 C CA . ASN A 1 92 ? 0.242 9.353 -5.121 1.00 87.81 92 ASN A CA 1
ATOM 646 C C . ASN A 1 92 ? -0.547 9.023 -3.845 1.00 87.81 92 ASN A C 1
ATOM 648 O O . ASN A 1 92 ? -1.771 8.890 -3.894 1.00 87.81 92 ASN A O 1
ATOM 652 N N . LEU A 1 93 ? 0.132 8.861 -2.707 1.00 92.62 93 LEU A N 1
ATOM 653 C CA . LEU A 1 93 ? -0.554 8.588 -1.447 1.00 92.62 93 LEU A CA 1
ATOM 654 C C . LEU A 1 93 ? -1.338 9.831 -1.014 1.00 92.62 93 LEU A C 1
ATOM 656 O O . LEU A 1 93 ? -0.793 10.933 -0.926 1.00 92.62 93 LEU A O 1
ATOM 660 N N . ALA A 1 94 ? -2.631 9.662 -0.742 1.00 89.19 94 ALA A N 1
ATOM 661 C CA . ALA A 1 94 ? -3.455 10.743 -0.221 1.00 89.19 94 ALA A CA 1
ATOM 662 C C . ALA A 1 94 ? -3.004 11.088 1.203 1.00 89.19 94 ALA A C 1
ATOM 664 O O . ALA A 1 94 ? -2.946 10.213 2.064 1.00 89.19 94 ALA A O 1
ATOM 665 N N . GLN A 1 95 ? -2.705 12.358 1.456 1.00 88.94 95 GLN A N 1
ATOM 666 C CA . GLN A 1 95 ? -2.287 12.838 2.770 1.00 88.94 95 GLN A CA 1
ATOM 667 C C . GLN A 1 95 ? -3.485 13.381 3.549 1.00 88.94 95 GLN A C 1
ATOM 669 O O . GLN A 1 95 ? -4.425 13.929 2.972 1.00 88.94 95 GLN A O 1
ATOM 674 N N . GLY A 1 96 ? -3.435 13.272 4.871 1.00 91.19 96 GLY A N 1
ATOM 675 C CA . GLY A 1 96 ? -4.441 13.850 5.748 1.00 91.19 96 GLY A CA 1
ATOM 676 C C . GLY A 1 96 ? -4.234 13.426 7.199 1.00 91.19 96 GLY A C 1
ATOM 677 O O . GLY A 1 96 ? -3.532 12.445 7.438 1.00 91.19 96 GLY A O 1
ATOM 678 N N . PRO A 1 97 ? -4.837 14.145 8.160 1.00 95.88 97 PRO A N 1
ATOM 679 C CA . PRO A 1 97 ? -4.710 13.815 9.573 1.00 95.88 97 PRO A CA 1
ATOM 680 C C . PRO A 1 97 ? -5.227 12.409 9.862 1.00 95.88 97 PRO A C 1
ATOM 682 O O . PRO A 1 97 ? -6.341 12.066 9.459 1.00 95.88 97 PRO A O 1
ATOM 685 N N . GLY A 1 98 ? -4.437 11.621 10.582 1.00 96.00 98 GLY A N 1
ATOM 686 C CA . GLY A 1 98 ? -4.796 10.267 10.982 1.00 96.00 98 GLY A CA 1
ATOM 687 C C . GLY A 1 98 ? -4.812 9.257 9.835 1.00 96.00 98 GLY A C 1
ATOM 688 O O . GLY A 1 98 ? -5.294 8.148 10.030 1.00 96.00 98 GLY A O 1
ATOM 689 N N . VAL A 1 99 ? -4.313 9.603 8.646 1.00 97.69 99 VAL A N 1
ATOM 690 C CA . VAL A 1 99 ? -4.129 8.629 7.563 1.00 97.69 99 VAL A CA 1
ATOM 691 C C . VAL A 1 99 ? -2.846 7.839 7.822 1.00 97.69 99 VAL A C 1
ATOM 693 O O . VAL A 1 99 ? -1.846 8.405 8.263 1.00 97.69 99 VAL A O 1
ATOM 696 N N . CYS A 1 100 ? -2.861 6.535 7.543 1.00 97.62 100 CYS A N 1
ATOM 697 C CA . CYS A 1 100 ? -1.674 5.687 7.620 1.00 97.62 100 CYS A CA 1
ATOM 698 C C . CYS A 1 100 ? -1.583 4.733 6.437 1.00 97.62 100 CYS A C 1
ATOM 700 O O . CYS A 1 100 ? -2.539 4.021 6.136 1.00 97.62 100 CYS A O 1
ATOM 702 N N . TYR A 1 101 ? -0.404 4.668 5.834 1.00 98.19 101 TYR A N 1
ATOM 703 C CA . TYR A 1 101 ? -0.037 3.692 4.821 1.00 98.19 101 TYR A CA 1
ATOM 704 C C . TYR A 1 101 ? 1.043 2.777 5.370 1.00 98.19 101 TYR A C 1
ATOM 706 O O . TYR A 1 101 ? 1.984 3.236 6.014 1.00 98.19 101 TYR A O 1
ATOM 714 N N . MET A 1 102 ? 0.936 1.492 5.066 1.00 98.31 102 MET A N 1
ATOM 715 C CA . MET A 1 102 ? 1.991 0.517 5.312 1.00 98.31 102 MET A CA 1
ATOM 716 C C . MET A 1 102 ?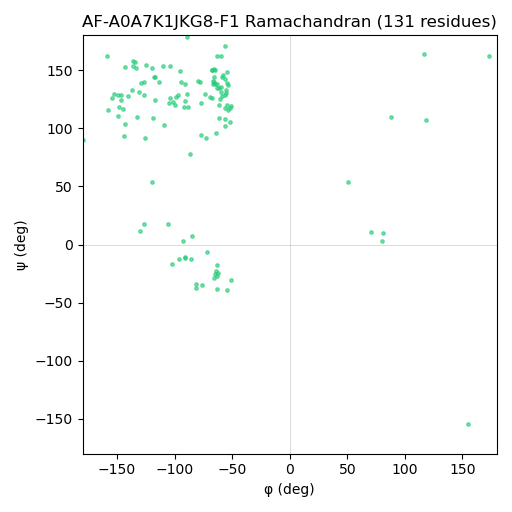 2.235 -0.250 4.021 1.00 98.31 102 MET A C 1
ATOM 718 O O . MET A 1 102 ? 1.282 -0.626 3.339 1.00 98.31 102 MET A O 1
ATOM 722 N N . ILE A 1 103 ? 3.498 -0.513 3.708 1.00 98.44 103 ILE A N 1
ATOM 723 C CA . ILE A 1 103 ? 3.870 -1.402 2.609 1.00 98.44 103 ILE A CA 1
ATOM 724 C C . ILE A 1 103 ? 4.813 -2.478 3.126 1.00 98.44 103 ILE A C 1
ATOM 726 O O . ILE A 1 103 ? 5.675 -2.211 3.964 1.00 98.44 103 ILE A O 1
ATOM 730 N N . GLY A 1 104 ? 4.647 -3.709 2.664 1.00 98.25 104 GLY A N 1
ATOM 731 C CA . GLY A 1 104 ? 5.515 -4.814 3.055 1.00 98.25 104 GLY A CA 1
ATOM 732 C C . GLY A 1 104 ? 5.481 -5.958 2.058 1.00 98.25 104 GLY A C 1
ATOM 733 O O . GLY A 1 104 ? 4.556 -6.063 1.255 1.00 98.25 104 GLY A O 1
ATOM 734 N N . TRP A 1 105 ? 6.479 -6.834 2.110 1.00 98.31 105 TRP A N 1
ATOM 735 C CA . TRP A 1 105 ? 6.493 -8.033 1.281 1.00 98.31 105 TRP A CA 1
ATOM 736 C C . TRP A 1 105 ? 5.376 -8.996 1.679 1.00 98.31 105 TRP A C 1
ATOM 738 O O . TRP A 1 105 ? 5.147 -9.273 2.859 1.00 98.31 105 TRP A O 1
ATOM 748 N N . ASP A 1 106 ? 4.715 -9.573 0.680 1.00 98.12 106 ASP A N 1
ATOM 749 C CA . ASP A 1 106 ? 3.703 -10.605 0.904 1.00 98.12 106 ASP A CA 1
ATOM 750 C C . ASP A 1 106 ? 4.298 -11.863 1.548 1.00 98.12 106 ASP A C 1
ATOM 752 O O . ASP A 1 106 ? 3.715 -12.454 2.455 1.00 98.12 106 ASP A O 1
ATOM 756 N N . SER A 1 107 ? 5.512 -12.228 1.126 1.00 97.75 107 SER A N 1
ATOM 757 C CA . SER A 1 107 ? 6.271 -13.366 1.652 1.00 97.75 107 SER A CA 1
ATOM 758 C C . SER A 1 107 ? 6.622 -13.225 3.137 1.00 97.75 107 SER A C 1
ATOM 760 O O . SER A 1 107 ? 6.801 -14.235 3.813 1.00 97.75 107 SER A O 1
ATOM 762 N N . GLU A 1 108 ? 6.679 -12.000 3.662 1.00 98.19 108 GLU A N 1
ATOM 763 C CA . GLU A 1 108 ? 6.919 -11.716 5.083 1.00 98.19 108 GLU A CA 1
ATOM 764 C C . GLU A 1 108 ? 5.617 -11.624 5.899 1.00 98.19 108 GLU A C 1
ATOM 766 O O . GLU A 1 108 ? 5.648 -11.648 7.130 1.00 98.19 108 GLU A O 1
ATOM 771 N N . ASN A 1 109 ? 4.464 -11.566 5.226 1.00 97.62 109 ASN A N 1
ATOM 772 C CA . ASN A 1 109 ? 3.125 -11.509 5.812 1.00 97.62 109 ASN A CA 1
ATOM 773 C C . ASN A 1 109 ? 2.300 -12.730 5.360 1.00 97.62 109 ASN A C 1
ATOM 775 O O . ASN A 1 109 ? 1.205 -12.611 4.807 1.00 97.62 109 ASN A O 1
ATOM 779 N N . VAL A 1 110 ? 2.844 -13.929 5.578 1.00 96.69 110 VAL A N 1
ATOM 780 C CA . VAL A 1 110 ? 2.252 -15.188 5.102 1.00 96.69 110 VAL A CA 1
ATOM 781 C C . VAL A 1 110 ? 0.811 -15.355 5.597 1.00 96.69 110 VAL A C 1
ATOM 783 O O . VAL A 1 110 ? 0.532 -15.274 6.791 1.00 96.69 110 VAL A O 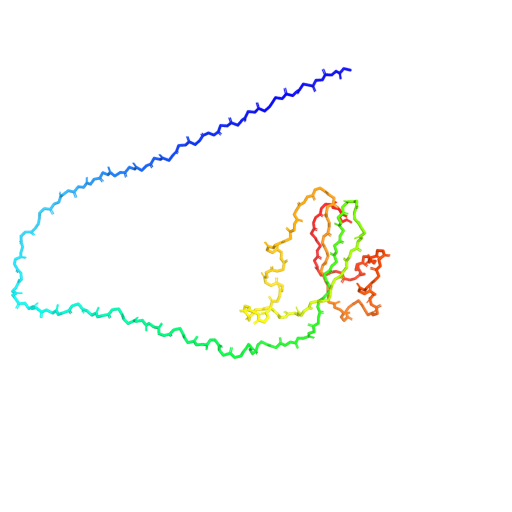1
ATOM 786 N N . GLY A 1 111 ? -0.108 -15.633 4.667 1.00 96.56 111 GLY A N 1
ATOM 787 C CA . GLY A 1 111 ? -1.525 -15.857 4.972 1.00 96.56 111 GLY A CA 1
ATOM 788 C C . GLY A 1 111 ? -2.346 -14.580 5.167 1.00 96.56 111 GLY A C 1
ATOM 789 O O . GLY A 1 111 ? -3.497 -14.662 5.596 1.00 96.56 111 GLY A O 1
ATOM 790 N N . TYR A 1 112 ? -1.789 -13.409 4.847 1.00 97.94 112 TYR A N 1
ATOM 791 C CA . TYR A 1 112 ? -2.476 -12.137 5.029 1.00 97.94 112 TYR A CA 1
ATOM 792 C C . TYR A 1 112 ? -3.816 -12.057 4.255 1.00 97.94 112 TYR A C 1
ATOM 794 O O . TYR A 1 112 ? -3.854 -12.287 3.038 1.00 97.94 112 TYR A O 1
ATOM 802 N N . PRO A 1 113 ? -4.934 -11.699 4.918 1.00 97.44 113 PRO A N 1
ATOM 803 C CA . PRO A 1 113 ? -6.261 -11.737 4.315 1.00 97.44 113 PRO A CA 1
ATOM 804 C C . PRO A 1 113 ? -6.579 -10.435 3.561 1.00 97.44 113 PRO A C 1
ATOM 806 O O . PRO A 1 113 ? -7.354 -9.610 4.031 1.00 97.44 113 PRO A O 1
ATOM 809 N N . VAL A 1 114 ? -6.034 -10.270 2.350 1.00 96.12 114 VAL A N 1
ATOM 810 C CA . VAL A 1 114 ? -6.170 -9.042 1.523 1.00 96.12 114 VAL A CA 1
ATOM 811 C C . VAL A 1 114 ? -7.624 -8.568 1.344 1.00 96.12 114 VAL A C 1
ATOM 813 O O . VAL A 1 114 ? -7.876 -7.378 1.212 1.00 96.12 114 VAL A O 1
ATOM 816 N N . LYS A 1 115 ? -8.599 -9.487 1.348 1.00 95.44 115 LYS A N 1
ATOM 817 C CA . LYS A 1 115 ? -10.029 -9.180 1.153 1.00 95.44 115 LYS A CA 1
ATOM 818 C C . LYS A 1 115 ? -10.812 -8.947 2.454 1.00 95.44 115 LYS A C 1
ATOM 820 O O . LYS A 1 115 ? -12.031 -8.806 2.394 1.00 95.44 115 LYS A O 1
ATOM 825 N N . ALA A 1 116 ? -10.159 -8.976 3.616 1.00 97.88 116 ALA A N 1
ATOM 826 C CA . ALA A 1 116 ? -10.825 -8.714 4.888 1.00 97.88 116 ALA A CA 1
ATOM 827 C C . ALA A 1 116 ? -11.307 -7.259 4.967 1.00 97.88 116 ALA A C 1
ATOM 829 O O . ALA A 1 116 ? -10.650 -6.349 4.466 1.00 97.88 116 ALA A O 1
ATOM 830 N N . VAL A 1 117 ? -12.461 -7.052 5.607 1.00 96.44 117 VAL A N 1
ATOM 831 C CA . VAL A 1 117 ? -13.042 -5.727 5.851 1.00 96.44 117 VAL A CA 1
ATOM 832 C C . VAL A 1 117 ? -13.469 -5.654 7.326 1.00 96.44 117 VAL A C 1
ATOM 834 O O . VAL A 1 117 ? -14.430 -6.332 7.695 1.00 96.44 117 VAL A O 1
ATOM 837 N N . PRO A 1 118 ? -12.786 -4.861 8.174 1.00 97.31 118 PRO A N 1
ATOM 838 C CA . PRO A 1 118 ? -11.556 -4.121 7.874 1.00 97.31 118 PRO A CA 1
ATOM 839 C C . PRO A 1 118 ? -10.359 -5.059 7.647 1.00 97.31 118 PRO A C 1
ATOM 841 O O . PRO A 1 118 ? -10.287 -6.151 8.217 1.00 97.31 118 PRO A O 1
ATOM 844 N N . ALA A 1 119 ? -9.412 -4.630 6.817 1.00 98.31 119 ALA A N 1
ATOM 845 C CA . ALA A 1 119 ? -8.155 -5.339 6.624 1.00 98.31 119 ALA A CA 1
ATOM 846 C C . ALA A 1 119 ? -7.254 -5.152 7.861 1.00 98.31 119 ALA A C 1
ATOM 848 O O . ALA A 1 119 ? -7.042 -4.014 8.284 1.00 98.31 119 ALA A O 1
ATOM 849 N N . PRO A 1 120 ? -6.694 -6.223 8.451 1.00 98.06 120 PRO A N 1
ATOM 850 C CA . PRO A 1 120 ? -5.809 -6.094 9.611 1.00 98.06 120 PRO A CA 1
ATOM 851 C C . PRO A 1 120 ? -4.516 -5.349 9.244 1.00 98.06 120 PRO A C 1
ATOM 853 O O . PRO A 1 120 ? -4.051 -5.466 8.115 1.00 98.06 120 PRO A O 1
ATOM 856 N N . LYS A 1 121 ? -3.884 -4.624 10.176 1.00 97.44 121 LYS A N 1
ATOM 857 C CA . LYS A 1 121 ? -2.560 -4.011 9.930 1.00 97.44 121 LYS A CA 1
ATOM 858 C C . LYS A 1 121 ? -1.533 -5.057 9.468 1.00 97.44 121 LYS A C 1
ATOM 860 O O . LYS A 1 121 ? -1.584 -6.216 9.892 1.00 97.44 121 LYS A O 1
ATOM 865 N N . LEU A 1 122 ? -0.579 -4.644 8.628 1.00 98.06 122 LEU A N 1
ATOM 866 C CA . LEU A 1 122 ? 0.538 -5.515 8.245 1.00 98.06 122 LEU A CA 1
ATOM 867 C C . LEU A 1 122 ? 1.375 -5.854 9.483 1.00 98.06 122 LEU A C 1
ATOM 869 O O . LEU A 1 122 ? 1.658 -4.991 10.312 1.00 98.06 122 LEU A O 1
ATOM 873 N N . THR A 1 123 ? 1.788 -7.115 9.603 1.00 95.81 123 THR A N 1
ATOM 874 C CA . THR A 1 123 ? 2.630 -7.571 10.723 1.00 95.81 123 THR A CA 1
ATOM 875 C C . THR A 1 123 ? 4.099 -7.228 10.483 1.00 95.81 123 THR A C 1
ATOM 877 O O . THR A 1 123 ? 4.838 -6.940 11.425 1.00 95.81 123 THR A O 1
ATOM 880 N N . LYS A 1 124 ? 4.526 -7.258 9.217 1.00 97.69 124 LYS A N 1
ATOM 881 C CA . LYS A 1 124 ? 5.873 -6.914 8.758 1.00 97.69 124 LYS A CA 1
ATOM 882 C C . LYS A 1 124 ? 5.766 -5.857 7.666 1.00 97.69 124 LYS A C 1
ATOM 884 O O . LYS A 1 124 ? 5.576 -6.183 6.498 1.00 97.69 124 LYS A O 1
ATOM 889 N N . ALA A 1 125 ? 5.822 -4.592 8.070 1.00 97.50 125 ALA A N 1
ATOM 890 C CA . ALA A 1 125 ? 5.945 -3.478 7.140 1.00 97.50 125 ALA A CA 1
ATOM 891 C C . ALA A 1 125 ? 7.423 -3.152 6.909 1.00 97.50 125 ALA A C 1
ATOM 893 O O . ALA A 1 125 ? 8.215 -3.132 7.850 1.00 97.50 125 ALA A O 1
ATOM 894 N N . MET A 1 126 ? 7.764 -2.895 5.651 1.00 97.75 126 MET A N 1
ATOM 895 C CA . MET A 1 126 ? 9.055 -2.355 5.232 1.00 97.75 126 MET A CA 1
ATOM 896 C C . MET A 1 126 ? 9.092 -0.839 5.401 1.00 97.75 126 MET A C 1
ATOM 898 O O . MET A 1 126 ? 10.125 -0.291 5.770 1.00 97.75 126 MET A O 1
ATOM 902 N N . ASP A 1 127 ? 7.968 -0.177 5.120 1.00 97.38 127 ASP A N 1
ATOM 903 C CA . ASP A 1 127 ? 7.819 1.265 5.270 1.00 97.38 127 ASP A CA 1
ATOM 904 C C . ASP A 1 127 ? 6.409 1.608 5.770 1.00 97.38 127 ASP A C 1
ATOM 906 O O . ASP A 1 127 ? 5.449 0.843 5.607 1.00 97.38 127 ASP A O 1
ATOM 910 N N . THR A 1 128 ? 6.299 2.731 6.467 1.00 97.44 128 THR A N 1
ATOM 911 C CA . THR A 1 128 ? 5.087 3.201 7.134 1.00 97.44 128 THR A CA 1
ATOM 912 C C . THR A 1 128 ? 5.042 4.724 7.082 1.00 97.44 128 THR A C 1
ATOM 914 O O . THR A 1 128 ? 5.974 5.394 7.518 1.00 97.44 128 THR A O 1
ATOM 917 N N . ILE A 1 129 ? 3.952 5.275 6.547 1.00 96.62 129 ILE A N 1
ATOM 918 C CA . ILE A 1 129 ? 3.815 6.707 6.261 1.00 96.62 129 ILE A CA 1
ATOM 919 C C . ILE A 1 129 ? 2.497 7.231 6.819 1.00 96.62 129 ILE A C 1
ATOM 921 O O . ILE A 1 129 ? 1.433 6.692 6.519 1.00 96.62 129 ILE A O 1
ATOM 925 N N . GLY A 1 130 ? 2.570 8.345 7.544 1.00 95.12 130 GLY A N 1
ATOM 926 C CA . GLY A 1 130 ? 1.414 9.049 8.096 1.00 95.12 130 GLY A CA 1
ATOM 927 C C . GLY A 1 130 ? 1.413 9.076 9.622 1.00 95.12 130 GLY A C 1
ATOM 928 O O . GLY A 1 130 ? 2.157 8.351 10.276 1.00 95.12 130 GLY A O 1
ATOM 929 N N . ASP A 1 131 ? 0.599 9.958 10.188 1.00 91.44 131 ASP A N 1
ATOM 930 C CA . ASP A 1 131 ? 0.464 10.177 11.631 1.00 91.44 131 ASP A CA 1
ATOM 931 C C . ASP A 1 131 ? -0.625 9.302 12.273 1.00 91.44 131 ASP A C 1
ATOM 933 O O . ASP A 1 131 ? -0.706 9.222 13.495 1.00 91.44 131 ASP A O 1
ATOM 937 N N . GLY A 1 132 ? -1.454 8.635 11.461 1.00 89.19 132 GLY A N 1
ATOM 938 C CA . GLY A 1 132 ? -2.446 7.653 11.917 1.00 89.19 132 GLY A CA 1
ATOM 939 C C . GLY A 1 132 ? -1.900 6.239 12.108 1.00 89.19 132 GLY A C 1
ATOM 940 O O . GLY A 1 132 ? -2.677 5.292 12.258 1.00 89.19 132 GLY A O 1
ATOM 941 N N . CYS A 1 133 ? -0.582 6.076 11.991 1.00 86.38 133 CYS A N 1
ATOM 942 C CA . CYS A 1 133 ? 0.107 4.821 12.230 1.00 86.38 133 CYS A CA 1
ATOM 943 C C . CYS A 1 133 ? 0.308 4.631 13.740 1.00 86.38 133 CYS A C 1
ATOM 945 O O . CYS A 1 133 ? 0.019 3.495 14.175 1.00 86.38 133 CYS A O 1
#

Nearest PDB structures (foldseek):
  8xkr-assembly1_B  TM=4.519E-01  e=5.603E+00  Homo sapiens

pLDDT: mean 79.27, std 21.97, range [35.91, 98.5]